Protein AF-A0A933UMP3-F1 (afdb_monomer_lite)

Sequence (156 aa):
MTLNLQRLGQMAVDAVFAAGADAVKAAMFVKPASFSAATGQMNAAEVSVLVTAFVTAYRLRDLGLLGLQPGDERVLLRASELGSLTPAAGDYLIQTADGLRRDVRSARVDGAGLLWTLQTALSLNEDWGDLAVVTATEDRDELTPATVTEDWMTLS

Secondary structure (DSSP, 8-state):
----HHHHHHHHHHHHHHHTTTTEEEEEEEE--EEETTTTEEE-S-EEEEEEEEEEEPPGGGBTBTT--TTEEEEEEEHHHHTT----BTBEEEETTT--EEEEEEEEE-TTSSEEEEEEEEE-S-----STT--S--------------------

Radius of gyration: 26.76 Å; chains: 1; bounding box: 37×111×54 Å

pLDDT: mean 78.67, std 15.92, range [43.34, 95.06]

Structure (mmCIF, N/CA/C/O backbone):
data_AF-A0A933UMP3-F1
#
_entry.id   AF-A0A933UMP3-F1
#
loop_
_atom_site.group_PDB
_atom_site.id
_atom_site.type_symbol
_atom_site.label_atom_id
_atom_site.label_alt_id
_atom_site.label_comp_id
_atom_site.label_asym_id
_atom_site.label_entity_id
_atom_site.label_seq_id
_atom_site.pdbx_PDB_ins_code
_atom_site.Cartn_x
_atom_site.Cartn_y
_atom_site.Cartn_z
_atom_site.occupancy
_atom_site.B_iso_or_equiv
_atom_site.auth_seq_id
_atom_site.auth_comp_id
_atom_site.auth_asym_id
_atom_site.auth_atom_id
_atom_site.pdbx_PDB_model_num
ATOM 1 N N . MET A 1 1 ? -17.254 29.960 11.403 1.00 53.28 1 MET A N 1
ATOM 2 C CA . MET A 1 1 ? -16.797 29.002 10.373 1.00 53.28 1 MET A CA 1
ATOM 3 C C . MET A 1 1 ? -16.016 27.911 11.076 1.00 53.28 1 MET A C 1
ATOM 5 O O . MET A 1 1 ? -14.952 28.198 11.605 1.00 53.28 1 MET A O 1
ATOM 9 N N . THR A 1 2 ? -16.564 26.703 11.169 1.00 65.88 2 THR A N 1
ATOM 10 C CA . THR A 1 2 ? -15.881 25.584 11.830 1.00 65.88 2 THR A CA 1
ATOM 11 C C . THR A 1 2 ? -14.950 24.928 10.817 1.00 65.88 2 THR A C 1
ATOM 13 O O . THR A 1 2 ? -15.409 24.421 9.795 1.00 65.88 2 THR A O 1
ATOM 16 N N . LEU A 1 3 ? -13.641 24.994 11.059 1.00 72.81 3 LEU A N 1
ATOM 17 C CA . LEU A 1 3 ? -12.641 24.358 10.207 1.00 72.81 3 LEU A CA 1
ATOM 18 C C . LEU A 1 3 ? -12.770 22.834 10.350 1.00 72.81 3 LEU A C 1
ATOM 20 O O . LEU A 1 3 ? -12.523 22.286 11.422 1.00 72.81 3 LEU A O 1
ATOM 24 N N . ASN A 1 4 ? -13.181 22.146 9.284 1.00 86.38 4 ASN A N 1
ATOM 25 C CA . ASN A 1 4 ? -13.262 20.688 9.276 1.00 86.38 4 ASN A CA 1
ATOM 26 C C . ASN A 1 4 ? -11.867 20.106 8.999 1.00 86.38 4 ASN A C 1
ATOM 28 O O . ASN A 1 4 ? -11.447 19.986 7.847 1.00 86.38 4 ASN A O 1
ATOM 32 N N . LEU A 1 5 ? -11.148 19.774 10.074 1.00 82.19 5 LEU A N 1
ATOM 33 C CA . LEU A 1 5 ? -9.782 19.242 10.022 1.00 82.19 5 LEU A CA 1
ATOM 34 C C . LEU A 1 5 ? -9.679 17.944 9.211 1.00 82.19 5 LEU A C 1
ATOM 36 O O . LEU A 1 5 ? -8.688 17.738 8.519 1.00 82.19 5 LEU A O 1
ATOM 40 N N . GLN A 1 6 ? -10.713 17.102 9.240 1.00 84.00 6 GLN A N 1
ATOM 41 C CA . GLN A 1 6 ? -10.737 15.847 8.492 1.00 84.00 6 GLN A CA 1
ATOM 42 C C . GLN A 1 6 ? -10.798 16.100 6.983 1.00 84.00 6 GLN A C 1
ATOM 44 O O . GLN A 1 6 ? -10.039 15.508 6.219 1.00 84.00 6 GLN A O 1
ATOM 49 N N . ARG A 1 7 ? -11.643 17.045 6.558 1.00 86.00 7 ARG A N 1
ATOM 50 C CA . ARG A 1 7 ? -11.721 17.469 5.155 1.00 86.00 7 ARG A CA 1
ATOM 51 C C . ARG A 1 7 ? -10.414 18.105 4.684 1.00 86.00 7 ARG A C 1
ATOM 53 O O . ARG A 1 7 ? -9.981 17.849 3.566 1.00 86.00 7 ARG A O 1
ATOM 60 N N . LEU A 1 8 ? -9.779 18.913 5.533 1.00 85.69 8 LEU A N 1
ATOM 61 C CA . LEU A 1 8 ? -8.484 19.519 5.219 1.00 85.69 8 LEU A CA 1
ATOM 62 C C . LEU A 1 8 ? -7.384 18.454 5.081 1.00 85.69 8 LEU A C 1
ATOM 64 O O . LEU A 1 8 ? -6.580 18.530 4.156 1.00 85.69 8 LEU A O 1
ATOM 68 N N . GLY A 1 9 ? -7.395 17.433 5.943 1.00 84.62 9 GLY A N 1
ATOM 69 C CA . GLY A 1 9 ? -6.504 16.277 5.838 1.00 84.62 9 GLY A CA 1
ATOM 70 C C . GLY A 1 9 ? -6.699 15.499 4.536 1.00 84.62 9 GLY A C 1
ATOM 71 O O . GLY A 1 9 ? -5.726 15.238 3.839 1.00 84.62 9 GLY A O 1
ATOM 72 N N . GLN A 1 10 ? -7.945 15.202 4.156 1.00 87.69 10 GLN A N 1
ATOM 73 C CA . GLN A 1 10 ? -8.255 14.531 2.885 1.00 87.69 10 GLN A CA 1
ATOM 74 C C . GLN A 1 10 ? -7.735 15.319 1.679 1.00 87.69 10 GLN A C 1
ATOM 76 O O . GLN A 1 10 ? -7.032 14.764 0.840 1.00 87.69 10 GLN A O 1
ATOM 81 N N . MET A 1 11 ? -7.987 16.631 1.641 1.00 87.12 11 MET A N 1
ATOM 82 C CA . MET A 1 11 ? -7.484 17.495 0.569 1.00 87.12 11 MET A CA 1
ATOM 83 C C . MET A 1 11 ? -5.954 17.498 0.485 1.00 87.12 11 MET A C 1
ATOM 85 O O . MET A 1 11 ? -5.401 17.529 -0.611 1.00 87.12 11 MET A O 1
ATOM 89 N N . ALA A 1 12 ? -5.262 17.462 1.627 1.00 86.00 12 ALA A N 1
ATOM 90 C CA . ALA A 1 12 ? -3.806 17.389 1.654 1.00 86.00 12 ALA A CA 1
ATOM 91 C C . ALA A 1 12 ? -3.294 16.052 1.097 1.00 86.00 12 ALA A C 1
ATOM 93 O O . ALA A 1 12 ? -2.345 16.044 0.315 1.00 86.00 12 ALA A O 1
ATOM 94 N N . VAL A 1 13 ? -3.937 14.935 1.452 1.00 87.38 13 VAL A N 1
ATOM 95 C CA . VAL A 1 13 ? -3.597 13.610 0.914 1.00 87.38 13 VAL A CA 1
ATOM 96 C C . VAL A 1 13 ? -3.793 13.573 -0.599 1.00 87.38 13 VAL A C 1
ATOM 98 O O . VAL A 1 13 ? -2.877 13.182 -1.322 1.00 87.38 13 VAL A O 1
ATOM 101 N N . ASP A 1 14 ? -4.937 14.045 -1.090 1.00 87.94 14 ASP A N 1
ATOM 102 C CA . ASP A 1 14 ? -5.215 14.080 -2.527 1.00 87.94 14 ASP A CA 1
ATOM 103 C C . ASP A 1 14 ? 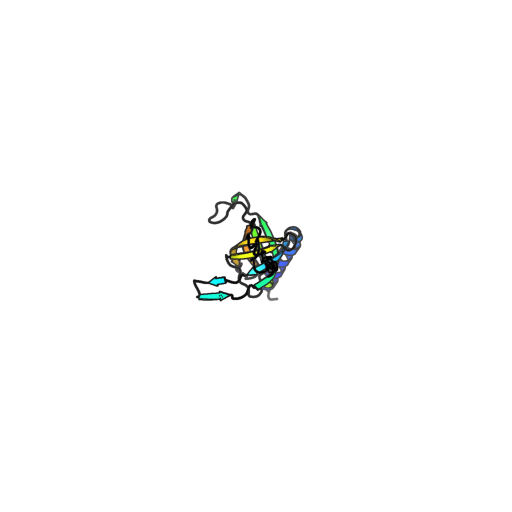-4.214 14.965 -3.280 1.00 87.94 14 ASP A C 1
ATOM 105 O O . ASP A 1 14 ? -3.729 14.584 -4.345 1.00 87.94 14 ASP A O 1
ATOM 109 N N . ALA A 1 15 ? -3.829 16.109 -2.704 1.00 85.81 15 ALA A N 1
ATOM 110 C CA . ALA A 1 15 ? -2.811 16.979 -3.283 1.00 85.81 15 ALA A CA 1
ATOM 111 C C . ALA A 1 15 ? -1.437 16.296 -3.376 1.00 85.81 15 ALA A C 1
ATOM 113 O O . ALA A 1 15 ? -0.745 16.461 -4.380 1.00 85.81 15 ALA A O 1
ATOM 114 N N . VAL A 1 16 ? -1.041 15.505 -2.372 1.00 85.56 16 VAL A N 1
ATOM 115 C CA . VAL A 1 16 ? 0.223 14.747 -2.400 1.00 85.56 16 VAL A CA 1
ATOM 116 C C . VAL A 1 16 ? 0.201 13.682 -3.495 1.00 85.56 16 VAL A C 1
ATOM 118 O O . VAL A 1 16 ? 1.170 13.558 -4.244 1.00 85.56 16 VAL A O 1
ATOM 121 N N . PHE A 1 17 ? -0.904 12.946 -3.628 1.00 87.50 17 PHE A N 1
ATOM 122 C CA . PHE A 1 17 ? -1.050 11.926 -4.669 1.00 87.50 17 PHE A CA 1
ATOM 123 C C . PHE A 1 17 ? -1.082 12.544 -6.072 1.00 87.50 17 PHE A C 1
ATOM 125 O O . PHE A 1 17 ? -0.493 11.988 -6.995 1.00 87.50 17 PHE A O 1
ATOM 132 N N . ALA A 1 18 ? -1.694 13.720 -6.229 1.00 83.50 18 ALA A N 1
ATOM 133 C CA . ALA A 1 18 ? -1.680 14.456 -7.489 1.00 83.50 18 ALA A CA 1
ATOM 134 C C . ALA A 1 18 ? -0.281 14.997 -7.834 1.00 83.50 18 ALA A C 1
ATOM 136 O O . ALA A 1 18 ? 0.162 14.883 -8.974 1.00 83.50 18 ALA A O 1
ATOM 137 N N . ALA A 1 19 ? 0.435 15.563 -6.858 1.00 83.69 19 ALA A N 1
ATOM 138 C CA . ALA A 1 19 ? 1.770 16.122 -7.070 1.00 83.69 19 ALA A CA 1
ATOM 139 C C . ALA A 1 19 ? 2.826 15.046 -7.370 1.00 83.69 19 ALA A C 1
ATOM 141 O O . ALA A 1 19 ? 3.786 15.306 -8.089 1.00 83.69 19 ALA A O 1
ATOM 142 N N . GLY A 1 20 ? 2.658 13.845 -6.816 1.00 77.69 20 GLY A N 1
ATOM 143 C CA . GLY A 1 20 ? 3.558 12.716 -7.020 1.00 77.69 20 GLY A CA 1
ATOM 144 C C . GLY A 1 20 ? 3.072 11.699 -8.045 1.00 77.69 20 GLY A C 1
ATOM 145 O O . GLY A 1 20 ? 3.427 10.531 -7.913 1.00 77.69 20 GLY A O 1
ATOM 146 N N . ALA A 1 21 ? 2.266 12.110 -9.028 1.00 78.50 21 ALA A N 1
ATOM 147 C CA . ALA A 1 21 ? 1.626 11.210 -9.990 1.00 78.50 21 ALA A CA 1
ATOM 148 C C . ALA A 1 21 ? 2.597 10.209 -10.651 1.00 78.50 21 ALA A C 1
ATOM 150 O O . ALA A 1 21 ? 2.239 9.051 -10.833 1.00 78.50 21 ALA A O 1
ATOM 151 N N . ASP A 1 22 ? 3.846 10.603 -10.918 1.00 77.56 22 ASP A N 1
ATOM 152 C CA . ASP A 1 22 ? 4.864 9.718 -11.509 1.00 77.56 22 ASP A CA 1
ATOM 153 C C . ASP A 1 22 ? 5.267 8.542 -10.590 1.00 77.56 22 ASP A C 1
ATOM 155 O O . ASP A 1 22 ? 5.614 7.446 -11.054 1.00 77.56 22 ASP A O 1
ATOM 159 N N . ALA A 1 23 ? 5.206 8.760 -9.273 1.00 82.06 23 ALA A N 1
ATOM 160 C CA . ALA A 1 23 ? 5.492 7.771 -8.233 1.00 82.06 23 ALA A CA 1
ATOM 161 C C . ALA A 1 23 ? 4.243 6.984 -7.794 1.00 82.06 23 ALA A C 1
ATOM 163 O O . ALA A 1 23 ? 4.367 5.938 -7.150 1.00 82.06 23 ALA A O 1
ATOM 164 N N . VAL A 1 24 ? 3.047 7.460 -8.150 1.00 89.94 24 VAL A N 1
ATOM 165 C CA . VAL A 1 24 ? 1.790 6.752 -7.909 1.00 89.94 24 VAL A CA 1
ATOM 166 C C . VAL A 1 24 ? 1.606 5.683 -8.981 1.00 89.94 24 VAL A C 1
ATOM 168 O O . VAL A 1 24 ? 1.605 5.954 -10.179 1.00 89.94 24 VAL A O 1
ATOM 171 N N . LYS A 1 25 ? 1.443 4.439 -8.544 1.00 90.62 25 LYS A N 1
ATOM 172 C CA . LYS A 1 25 ? 1.195 3.282 -9.400 1.00 90.62 25 LYS A CA 1
ATOM 173 C C . LYS A 1 25 ? -0.218 2.766 -9.165 1.00 90.62 25 LYS A C 1
ATOM 175 O O . LYS A 1 25 ? -0.672 2.680 -8.026 1.00 90.62 25 LYS A O 1
ATOM 180 N N . ALA A 1 26 ? -0.910 2.402 -10.240 1.00 92.69 26 ALA A N 1
ATOM 181 C CA . ALA A 1 26 ? -2.121 1.600 -10.126 1.00 92.69 26 ALA A CA 1
ATOM 182 C C . ALA A 1 26 ? -1.731 0.190 -9.664 1.00 92.69 26 ALA A C 1
ATOM 184 O O . ALA A 1 26 ? -0.811 -0.415 -10.225 1.00 92.69 26 ALA A O 1
ATOM 185 N N . ALA A 1 27 ? -2.398 -0.307 -8.627 1.00 93.75 27 ALA A N 1
ATOM 186 C CA . ALA A 1 27 ? 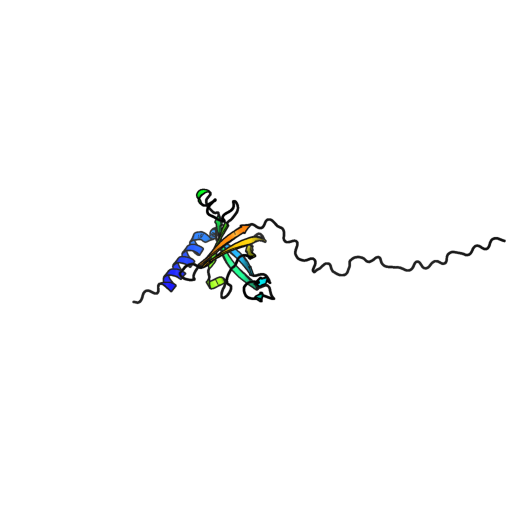-2.147 -1.629 -8.083 1.00 93.75 27 ALA A CA 1
ATOM 187 C C . ALA A 1 27 ? -3.450 -2.294 -7.640 1.00 93.75 27 ALA A C 1
ATOM 189 O O . ALA A 1 27 ? -4.424 -1.634 -7.289 1.00 93.75 27 ALA A O 1
ATOM 190 N N . MET A 1 28 ? -3.453 -3.619 -7.626 1.00 94.75 28 MET A N 1
ATOM 191 C CA . MET A 1 28 ? -4.476 -4.421 -6.979 1.00 94.75 28 MET A CA 1
ATOM 192 C C . MET A 1 28 ? -3.958 -4.824 -5.602 1.00 94.75 28 MET A C 1
ATOM 194 O O . MET A 1 28 ? -2.933 -5.494 -5.500 1.00 94.75 28 MET A O 1
ATOM 198 N N . PHE A 1 29 ? -4.640 -4.394 -4.547 1.00 95.06 29 PHE A N 1
ATOM 199 C CA . PHE A 1 29 ? -4.410 -4.909 -3.205 1.00 95.06 29 PHE A CA 1
ATOM 200 C C . PHE A 1 29 ? -5.145 -6.236 -3.063 1.00 95.06 29 PHE A C 1
ATOM 202 O O . PHE A 1 29 ? -6.325 -6.316 -3.406 1.00 95.06 29 PHE A O 1
ATOM 209 N N . VAL A 1 30 ? -4.462 -7.253 -2.551 1.00 93.00 30 VAL A N 1
ATOM 210 C CA . VAL A 1 30 ? -5.005 -8.595 -2.383 1.00 93.00 30 VAL A CA 1
ATOM 211 C C . VAL A 1 30 ? -4.833 -9.040 -0.940 1.00 93.00 30 VAL A C 1
ATOM 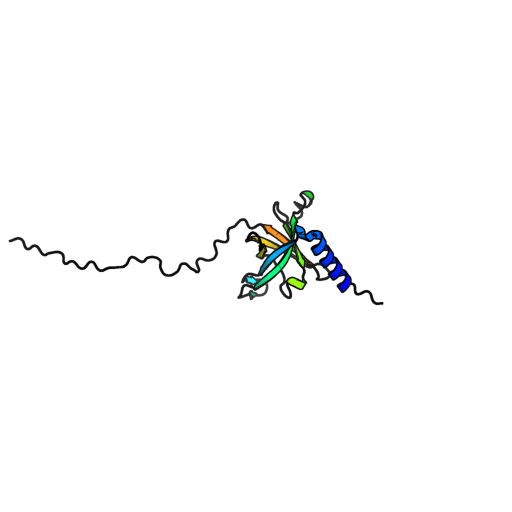213 O O . VAL A 1 30 ? -3.730 -9.056 -0.389 1.00 93.00 30 VAL A O 1
ATOM 216 N N . LYS A 1 31 ? -5.958 -9.421 -0.339 1.00 91.44 31 LYS A N 1
ATOM 217 C CA . LYS A 1 31 ? -6.024 -10.103 0.944 1.00 91.44 31 LYS A CA 1
ATOM 218 C C . LYS A 1 31 ? -6.309 -11.582 0.678 1.00 91.44 31 LYS A C 1
ATOM 220 O O . LYS A 1 31 ? -7.462 -11.912 0.384 1.00 91.44 31 LYS A O 1
ATOM 225 N N . PRO A 1 32 ? -5.298 -12.462 0.756 1.00 88.25 32 PRO A N 1
ATOM 226 C CA . PRO A 1 32 ? -5.489 -13.872 0.464 1.00 88.25 32 PRO A CA 1
ATOM 227 C C . PRO A 1 32 ? -6.401 -14.531 1.499 1.00 88.25 32 PRO A C 1
ATOM 229 O O . PRO A 1 32 ? -6.538 -14.073 2.647 1.00 88.25 32 PRO A O 1
ATOM 232 N N . ALA A 1 33 ? -6.983 -15.659 1.094 1.00 86.12 33 ALA A N 1
ATOM 233 C CA . ALA A 1 33 ? -7.614 -16.565 2.035 1.00 86.12 33 ALA A CA 1
ATOM 234 C C . ALA A 1 33 ? -6.592 -16.934 3.119 1.00 86.12 33 ALA A C 1
ATOM 236 O O . ALA A 1 33 ? -5.461 -17.329 2.836 1.00 86.12 33 ALA A O 1
ATOM 237 N N . SER A 1 34 ? -6.957 -16.719 4.375 1.00 80.88 34 SER A N 1
ATOM 238 C CA . SER A 1 34 ? -6.016 -16.825 5.486 1.00 80.88 34 SER A CA 1
ATOM 239 C C . SER A 1 34 ? -6.717 -17.275 6.753 1.00 80.88 34 SER A C 1
ATOM 241 O O . SER A 1 34 ? -7.908 -17.038 6.961 1.00 80.88 34 SER A O 1
ATOM 243 N N . PHE A 1 35 ? -5.946 -17.933 7.612 1.00 76.25 35 PHE A N 1
ATOM 244 C CA . PHE A 1 35 ? -6.368 -18.333 8.942 1.00 76.25 35 PHE A CA 1
ATOM 245 C C . PHE A 1 35 ? -5.587 -17.539 9.985 1.00 76.25 35 PHE A C 1
ATOM 247 O O . PHE A 1 35 ? -4.357 -17.583 10.030 1.00 76.25 35 PHE A O 1
ATOM 254 N N . SER A 1 36 ? -6.306 -16.832 10.849 1.00 70.50 36 SER A N 1
ATOM 255 C CA . SER A 1 36 ? -5.722 -16.162 12.005 1.00 70.50 36 SER A CA 1
ATOM 256 C C . SER A 1 36 ? -5.728 -17.113 13.197 1.00 70.50 36 SER A C 1
ATOM 258 O O . SER A 1 36 ? -6.752 -17.290 13.855 1.00 70.50 36 SER A O 1
ATOM 260 N N . ALA A 1 37 ? -4.570 -17.688 13.528 1.00 70.31 37 ALA A N 1
ATOM 261 C CA . ALA A 1 37 ? -4.426 -18.553 14.704 1.00 70.31 37 ALA A CA 1
ATOM 262 C C . ALA A 1 37 ? -4.717 -17.820 16.030 1.00 70.31 37 ALA A C 1
ATOM 264 O O . ALA A 1 37 ? -5.118 -18.446 17.006 1.00 70.31 37 ALA A O 1
ATOM 265 N N . ALA A 1 38 ? -4.548 -16.494 16.061 1.00 71.94 38 ALA A N 1
ATOM 266 C CA . ALA A 1 38 ? -4.792 -15.675 17.247 1.00 71.94 38 ALA A CA 1
ATOM 267 C C . ALA A 1 38 ? -6.286 -15.443 17.529 1.00 71.94 38 ALA A C 1
ATOM 269 O O . ALA A 1 38 ? -6.675 -15.306 18.685 1.00 71.94 38 ALA A O 1
ATOM 270 N N . THR A 1 39 ? -7.123 -15.381 16.488 1.00 73.75 39 THR A N 1
ATOM 271 C CA . THR A 1 39 ? -8.565 -15.097 16.620 1.00 73.75 39 THR A CA 1
ATOM 272 C C . THR A 1 39 ? -9.455 -16.270 16.216 1.00 73.75 39 THR A C 1
ATOM 274 O O . THR A 1 39 ? -10.667 -16.203 16.398 1.00 73.75 39 THR A O 1
ATOM 277 N N . GLY A 1 40 ? -8.881 -17.334 15.649 1.00 74.06 40 GLY A N 1
ATOM 278 C CA . GLY A 1 40 ? -9.613 -18.470 15.087 1.00 74.06 40 GLY A CA 1
ATOM 279 C C . GLY A 1 40 ? -10.422 -18.130 13.831 1.00 74.06 40 GLY A C 1
ATOM 280 O O . GLY A 1 40 ? -11.203 -18.956 13.369 1.00 74.06 40 GLY A O 1
ATOM 281 N N . GLN A 1 41 ? -10.272 -16.921 13.281 1.00 75.31 41 GLN A N 1
ATOM 282 C CA . GLN A 1 41 ? -11.030 -16.475 12.115 1.00 75.31 41 GLN A CA 1
ATOM 283 C C . GLN A 1 41 ? -10.398 -16.992 10.823 1.00 75.31 41 GLN A C 1
ATOM 285 O O . GLN A 1 41 ? -9.180 -16.930 10.645 1.00 75.31 41 GLN A O 1
ATOM 290 N N . MET A 1 42 ? -11.246 -17.463 9.910 1.00 75.94 42 MET A N 1
ATOM 291 C CA . MET A 1 42 ? -10.872 -17.806 8.542 1.00 75.94 42 MET A CA 1
ATOM 292 C C . MET A 1 42 ? -11.475 -16.791 7.580 1.00 75.94 42 MET A C 1
ATOM 294 O O . MET A 1 42 ? -12.689 -16.597 7.562 1.00 75.94 42 MET A O 1
ATOM 298 N N . ASN A 1 43 ? -10.632 -16.196 6.742 1.00 74.75 43 ASN A N 1
ATOM 299 C CA . ASN A 1 43 ? -11.076 -15.613 5.485 1.00 74.75 43 ASN A CA 1
ATOM 300 C C . ASN A 1 43 ? -11.065 -16.729 4.447 1.00 74.75 43 ASN A C 1
ATOM 302 O O . ASN A 1 43 ? -10.003 -17.144 3.994 1.00 74.75 43 ASN A O 1
ATOM 306 N N . ALA A 1 44 ? -12.251 -17.242 4.123 1.00 72.94 44 ALA A N 1
ATOM 307 C CA . ALA A 1 44 ? -12.414 -18.366 3.202 1.00 72.94 44 ALA A CA 1
ATOM 308 C C . ALA A 1 44 ? -12.224 -17.979 1.726 1.00 72.94 44 ALA A C 1
ATOM 310 O O . ALA A 1 44 ? -12.039 -18.855 0.889 1.00 72.94 44 ALA A O 1
ATOM 311 N N . ALA A 1 45 ? -12.280 -16.685 1.410 1.00 80.94 45 ALA A N 1
ATOM 312 C CA . ALA A 1 45 ? -12.127 -16.174 0.058 1.00 80.94 45 ALA A CA 1
ATOM 313 C C . ALA A 1 45 ? -11.046 -15.097 0.015 1.00 80.94 45 ALA A C 1
ATOM 315 O O . ALA A 1 45 ? -10.915 -14.291 0.942 1.00 80.94 45 ALA A O 1
ATOM 316 N N . GLU A 1 46 ? -10.305 -15.089 -1.086 1.00 87.94 46 GLU A N 1
ATOM 317 C CA . GLU A 1 46 ? -9.476 -13.957 -1.460 1.00 87.94 46 GLU A CA 1
ATOM 318 C C . GLU A 1 46 ? -10.366 -12.740 -1.729 1.00 87.94 46 GLU A C 1
ATOM 320 O O . GLU A 1 46 ? -11.408 -12.840 -2.383 1.00 87.94 46 GLU A O 1
ATOM 325 N N . VAL A 1 47 ? -9.953 -11.585 -1.212 1.00 90.19 47 VAL A N 1
ATOM 326 C CA . VAL A 1 47 ? -10.602 -10.306 -1.495 1.00 90.19 47 VAL A CA 1
ATOM 327 C C . VAL A 1 47 ? -9.572 -9.378 -2.109 1.00 90.19 47 VAL A C 1
ATOM 329 O O . VAL A 1 47 ? -8.511 -9.152 -1.526 1.00 90.19 47 VAL A O 1
ATOM 332 N N . SER A 1 48 ? -9.901 -8.808 -3.262 1.00 92.69 48 SER A N 1
ATOM 333 C CA . SER A 1 48 ? -9.042 -7.860 -3.958 1.00 92.69 48 SER A CA 1
ATOM 334 C C . SER A 1 48 ? -9.756 -6.539 -4.235 1.00 92.69 48 SER A C 1
ATOM 336 O O . SER A 1 48 ? -10.976 -6.483 -4.395 1.00 92.69 48 SER A O 1
ATOM 338 N N . VAL A 1 49 ? -8.991 -5.447 -4.244 1.00 94.62 49 VAL A N 1
ATOM 339 C CA . VAL A 1 49 ? -9.489 -4.100 -4.542 1.00 94.62 49 VAL A CA 1
ATOM 340 C C . VAL A 1 49 ? -8.440 -3.306 -5.311 1.00 94.62 49 VAL A C 1
ATOM 342 O O . VAL A 1 49 ? -7.241 -3.413 -5.050 1.00 94.62 49 VAL A O 1
ATOM 345 N N . LEU A 1 50 ? -8.886 -2.510 -6.281 1.00 94.94 50 LEU A N 1
ATOM 346 C CA . LEU A 1 50 ? -8.010 -1.602 -7.014 1.00 94.94 50 LEU A CA 1
ATOM 347 C C . LEU A 1 50 ? -7.687 -0.381 -6.153 1.00 94.94 50 LEU A C 1
ATOM 349 O O . LEU A 1 50 ? -8.583 0.264 -5.614 1.00 94.94 50 LEU A O 1
ATOM 353 N N . VAL A 1 51 ? -6.401 -0.062 -6.055 1.00 94.56 51 VAL A N 1
ATOM 354 C CA . VAL A 1 51 ? -5.871 1.033 -5.242 1.00 94.56 51 VAL A CA 1
ATOM 355 C C . VAL A 1 51 ? -4.844 1.845 -6.019 1.00 94.56 51 VAL A C 1
ATOM 357 O O . VAL A 1 51 ? -4.219 1.379 -6.978 1.00 94.56 51 VAL A O 1
ATOM 360 N N . THR A 1 52 ? -4.629 3.072 -5.561 1.00 93.88 52 THR A N 1
ATOM 361 C CA . THR A 1 52 ? -3.493 3.890 -5.978 1.00 93.88 52 THR A CA 1
ATOM 362 C C . THR A 1 52 ? -2.399 3.792 -4.926 1.00 93.88 52 THR A C 1
ATOM 364 O O . THR A 1 52 ? -2.582 4.144 -3.762 1.00 93.88 52 THR A O 1
ATOM 367 N N . ALA A 1 53 ? -1.246 3.276 -5.334 1.00 92.44 53 ALA A N 1
ATOM 368 C CA . ALA A 1 53 ? -0.115 3.023 -4.461 1.00 92.44 53 ALA A CA 1
ATOM 369 C C . ALA A 1 53 ? 0.993 4.036 -4.721 1.00 92.44 53 ALA A C 1
ATOM 371 O O . ALA A 1 53 ? 1.596 4.044 -5.790 1.00 92.44 53 ALA A O 1
ATOM 372 N N . PHE A 1 54 ? 1.295 4.878 -3.735 1.00 92.69 54 PHE A N 1
ATOM 373 C CA . PHE A 1 54 ? 2.495 5.707 -3.783 1.00 92.69 54 PHE A CA 1
ATOM 374 C C . PHE A 1 54 ? 3.679 4.869 -3.305 1.00 92.69 54 PHE A C 1
ATOM 376 O O . PHE A 1 54 ? 3.765 4.552 -2.116 1.00 92.69 54 PHE A O 1
ATOM 383 N N . VAL A 1 55 ? 4.585 4.509 -4.211 1.00 90.50 55 VAL A N 1
ATOM 384 C CA . VAL A 1 55 ? 5.729 3.640 -3.900 1.00 90.50 55 VAL A CA 1
ATOM 385 C C . VAL A 1 55 ? 6.992 4.481 -3.747 1.00 90.50 55 VAL A C 1
ATOM 387 O O . VAL A 1 55 ? 7.308 5.313 -4.596 1.00 90.50 55 VAL A O 1
ATOM 390 N N . THR A 1 56 ? 7.730 4.280 -2.657 1.00 88.75 56 THR A N 1
ATOM 391 C CA . THR A 1 56 ? 8.999 4.968 -2.408 1.00 88.75 56 THR A CA 1
ATOM 392 C C . THR A 1 56 ? 10.014 4.051 -1.738 1.00 88.75 56 THR A C 1
ATOM 394 O O . THR A 1 56 ? 9.682 3.280 -0.840 1.00 88.75 56 THR A O 1
ATOM 397 N N . ALA A 1 57 ? 11.271 4.136 -2.167 1.00 86.31 57 ALA A N 1
ATOM 398 C CA . ALA A 1 57 ? 12.360 3.381 -1.567 1.00 86.31 57 ALA A CA 1
ATOM 399 C C . ALA A 1 57 ? 12.798 4.010 -0.235 1.00 86.31 57 ALA A C 1
ATOM 401 O O . ALA A 1 57 ? 12.825 5.237 -0.077 1.00 86.31 57 ALA A O 1
ATOM 402 N N . TYR A 1 58 ? 13.202 3.173 0.719 1.00 84.25 58 TYR A N 1
ATOM 403 C CA . TYR A 1 58 ? 13.856 3.652 1.933 1.00 84.25 58 TYR A CA 1
ATOM 404 C C . TYR A 1 58 ? 15.223 4.263 1.615 1.00 84.25 58 TYR A C 1
ATOM 406 O O . TYR A 1 58 ? 15.945 3.802 0.729 1.00 84.25 58 TYR A O 1
ATOM 414 N N . ARG A 1 59 ? 15.613 5.309 2.354 1.00 81.38 59 ARG A N 1
ATOM 415 C CA . ARG A 1 59 ? 16.970 5.851 2.224 1.00 81.38 59 ARG A CA 1
ATOM 416 C C . ARG A 1 59 ? 17.943 4.904 2.915 1.00 81.38 59 ARG A C 1
ATOM 418 O O . ARG A 1 59 ? 17.624 4.343 3.955 1.00 81.38 59 ARG A O 1
ATOM 425 N N . LEU A 1 60 ? 19.172 4.822 2.407 1.00 72.94 60 LEU A N 1
ATOM 426 C CA . LEU A 1 60 ? 20.245 4.003 2.994 1.00 72.94 60 LEU A CA 1
ATOM 427 C C . LEU A 1 60 ? 20.449 4.247 4.498 1.00 72.94 60 LEU A C 1
ATOM 429 O O . LEU A 1 60 ? 20.712 3.313 5.239 1.00 72.94 60 LEU A O 1
ATOM 433 N N . ARG A 1 61 ? 20.288 5.493 4.957 1.00 77.56 61 ARG A N 1
ATOM 434 C CA . ARG A 1 61 ? 20.407 5.855 6.380 1.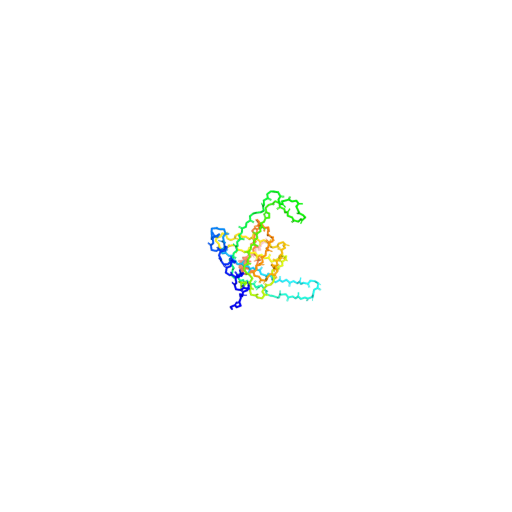00 77.56 61 ARG A CA 1
ATOM 435 C C . ARG A 1 61 ? 19.270 5.342 7.267 1.00 77.56 61 ARG A C 1
ATOM 437 O O . ARG A 1 61 ? 19.415 5.352 8.481 1.00 77.56 61 ARG A O 1
ATOM 444 N N . ASP A 1 62 ? 18.142 4.977 6.665 1.00 73.88 62 ASP A N 1
ATOM 445 C CA . ASP A 1 62 ? 16.989 4.426 7.371 1.00 73.88 62 ASP A CA 1
ATOM 446 C C . ASP A 1 62 ? 17.115 2.891 7.489 1.00 73.88 62 ASP A C 1
ATOM 448 O O . ASP A 1 62 ? 16.421 2.276 8.295 1.00 73.88 62 ASP A O 1
ATOM 452 N N . LEU A 1 63 ? 18.026 2.268 6.725 1.00 67.19 63 LEU A N 1
ATOM 453 C CA . LEU A 1 63 ? 18.321 0.836 6.804 1.00 67.19 63 LEU A CA 1
ATOM 454 C C . LEU A 1 63 ? 19.042 0.507 8.120 1.00 67.19 63 LEU A C 1
ATOM 456 O O . LEU A 1 63 ? 19.916 1.246 8.568 1.00 67.19 63 LEU A O 1
ATOM 460 N N . GLY A 1 64 ? 18.684 -0.621 8.738 1.00 61.00 64 GLY A N 1
ATOM 461 C CA . GLY A 1 64 ? 19.221 -1.031 10.042 1.00 61.00 64 GLY A CA 1
ATOM 462 C C . GLY A 1 64 ? 18.409 -0.543 11.247 1.00 61.00 64 GLY A C 1
ATOM 463 O O . GLY A 1 64 ? 18.669 -0.980 12.368 1.00 61.00 64 GLY A O 1
ATOM 464 N N . LEU A 1 65 ? 17.376 0.283 11.034 1.00 66.94 65 LEU A N 1
ATOM 465 C CA . LEU A 1 65 ? 16.271 0.384 11.990 1.00 66.94 65 LEU A CA 1
ATOM 466 C C . LEU A 1 65 ? 15.538 -0.967 12.023 1.00 66.94 65 LEU A C 1
ATOM 468 O O . LEU A 1 65 ? 15.334 -1.584 10.975 1.00 66.94 65 LEU A O 1
ATOM 472 N N . LEU A 1 66 ? 15.200 -1.446 13.227 1.00 58.41 66 LEU A N 1
ATOM 473 C CA . LEU A 1 66 ? 14.690 -2.803 13.471 1.00 58.41 66 LEU A CA 1
ATOM 4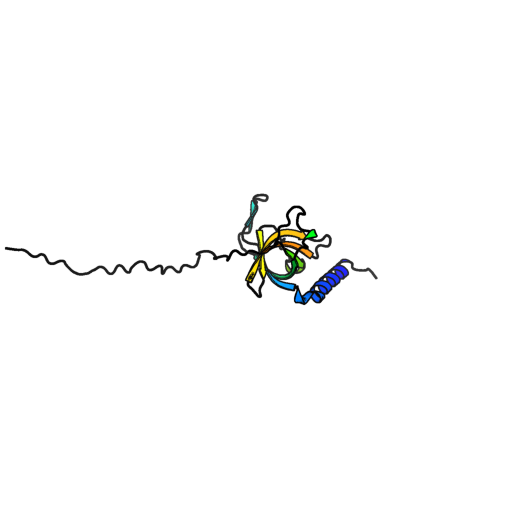74 C C . LEU A 1 66 ? 13.605 -3.201 12.454 1.00 58.41 66 LEU A C 1
ATOM 476 O O . LEU A 1 66 ? 12.495 -2.675 12.489 1.00 58.41 66 LEU A O 1
ATOM 480 N N . GLY A 1 67 ? 13.942 -4.148 11.574 1.00 70.31 67 GLY A N 1
ATOM 481 C CA . GLY A 1 67 ? 13.012 -4.773 10.631 1.00 70.31 67 GLY A CA 1
ATOM 482 C C . GLY A 1 67 ? 13.066 -4.288 9.179 1.00 70.31 67 GLY A C 1
ATOM 483 O O . GLY A 1 67 ? 12.366 -4.884 8.369 1.00 70.31 67 GLY A O 1
ATOM 484 N N . LEU A 1 68 ? 13.870 -3.274 8.825 1.00 80.88 68 LEU A N 1
ATOM 485 C CA . LEU A 1 68 ? 14.064 -2.846 7.426 1.00 80.88 68 LEU A CA 1
ATOM 486 C C . LEU A 1 68 ? 15.231 -3.589 6.762 1.00 80.88 68 LEU A C 1
ATOM 488 O O . LEU A 1 68 ? 16.356 -3.554 7.268 1.00 80.88 68 LEU A O 1
ATOM 492 N N . GLN A 1 69 ? 14.980 -4.213 5.610 1.00 79.06 69 GLN A N 1
ATOM 493 C CA . GLN A 1 69 ? 15.992 -4.890 4.796 1.00 79.06 69 GLN A CA 1
ATOM 494 C C . GLN A 1 69 ? 16.321 -4.099 3.517 1.00 79.06 69 GLN A C 1
ATOM 496 O O . GLN A 1 69 ? 15.488 -3.339 3.018 1.00 79.06 69 GLN A O 1
ATOM 501 N N . PRO A 1 70 ? 17.536 -4.249 2.954 1.00 77.69 70 PRO A N 1
ATOM 502 C CA . PRO A 1 70 ? 17.830 -3.729 1.623 1.00 77.69 70 PRO A CA 1
ATOM 503 C C . PRO A 1 70 ? 16.850 -4.303 0.591 1.00 77.69 70 PRO A C 1
ATOM 505 O O . PRO A 1 70 ? 16.663 -5.514 0.531 1.00 77.69 70 PRO A O 1
ATOM 508 N N . GLY A 1 71 ? 16.248 -3.435 -0.222 1.00 80.56 71 GLY A N 1
ATOM 509 C CA . GLY A 1 71 ? 15.214 -3.825 -1.190 1.00 80.56 71 GLY A CA 1
ATOM 510 C C . GLY A 1 71 ? 13.781 -3.720 -0.662 1.00 80.56 71 GLY A C 1
ATOM 511 O O . GLY A 1 71 ? 12.849 -3.857 -1.452 1.00 80.56 71 GLY A O 1
ATOM 512 N N . ASP A 1 72 ? 13.589 -3.416 0.625 1.00 88.12 72 ASP A N 1
ATOM 513 C CA . ASP A 1 72 ? 12.274 -3.033 1.127 1.00 88.12 72 ASP A CA 1
ATOM 514 C C . ASP A 1 72 ? 11.853 -1.669 0.569 1.00 88.12 72 ASP A C 1
ATOM 516 O O . ASP A 1 72 ? 12.645 -0.732 0.410 1.00 88.12 72 ASP A O 1
ATOM 520 N N . GLU A 1 73 ? 10.554 -1.543 0.352 1.00 91.06 73 GLU A N 1
ATOM 521 C CA . GLU A 1 73 ? 9.892 -0.341 -0.120 1.00 91.06 73 GLU A CA 1
ATOM 522 C C . GLU A 1 73 ? 8.835 0.105 0.888 1.00 91.06 73 GLU A C 1
ATOM 524 O O . GLU A 1 73 ? 8.296 -0.670 1.688 1.00 91.06 73 GLU A O 1
ATOM 529 N N . ARG A 1 74 ? 8.536 1.398 0.861 1.00 91.44 74 ARG A N 1
ATOM 530 C CA . ARG A 1 74 ? 7.407 1.980 1.567 1.00 91.44 74 ARG A CA 1
ATOM 531 C C . ARG A 1 74 ? 6.306 2.258 0.561 1.00 91.44 74 ARG A C 1
ATOM 533 O O . ARG A 1 74 ? 6.521 2.968 -0.419 1.00 91.44 74 ARG A O 1
ATOM 540 N N . VAL A 1 75 ? 5.115 1.758 0.855 1.00 93.56 75 VAL A N 1
ATOM 541 C CA . VAL A 1 75 ? 3.920 2.012 0.054 1.00 93.56 75 VAL A CA 1
ATOM 542 C C . VAL A 1 75 ? 2.925 2.803 0.884 1.00 93.56 75 VAL A C 1
ATOM 544 O O . VAL A 1 75 ? 2.631 2.435 2.021 1.00 93.56 75 VAL A O 1
ATOM 547 N N . LEU A 1 76 ? 2.412 3.900 0.330 1.00 94.31 76 LEU A N 1
ATOM 548 C CA . LEU A 1 76 ? 1.304 4.644 0.922 1.00 94.31 76 LEU A CA 1
ATOM 549 C C . LEU A 1 76 ? 0.026 4.355 0.140 1.00 94.31 76 LEU A C 1
ATOM 551 O O . LEU A 1 76 ? 0.016 4.470 -1.086 1.00 94.31 76 LEU A O 1
ATOM 555 N N . LEU A 1 77 ? -1.041 4.017 0.862 1.00 94.50 77 LEU A N 1
ATOM 556 C CA . LEU A 1 77 ? -2.378 3.797 0.314 1.00 94.50 77 LEU A CA 1
ATOM 557 C C . LEU A 1 77 ? -3.381 4.718 0.989 1.00 94.50 77 LEU A C 1
ATOM 559 O O . LEU A 1 77 ? -3.313 4.951 2.198 1.00 94.50 77 LEU A O 1
ATOM 563 N N . ARG A 1 78 ? -4.361 5.188 0.223 1.00 93.12 78 ARG A N 1
ATOM 564 C CA . ARG A 1 78 ? -5.493 5.932 0.776 1.00 93.12 78 ARG A CA 1
ATOM 565 C C . ARG A 1 78 ? -6.428 4.963 1.490 1.00 93.12 78 ARG A C 1
ATOM 567 O O . ARG A 1 78 ? -6.880 3.981 0.906 1.00 93.12 78 ARG A O 1
ATOM 574 N N . ALA A 1 79 ? -6.751 5.246 2.751 1.00 91.75 79 ALA A N 1
ATOM 575 C CA . ALA A 1 79 ? -7.641 4.389 3.534 1.00 91.75 79 ALA A CA 1
ATOM 576 C C . ALA A 1 79 ? -9.044 4.279 2.913 1.00 91.75 79 ALA A C 1
ATOM 578 O O . ALA A 1 79 ? -9.671 3.228 2.992 1.00 91.75 79 ALA A O 1
ATOM 579 N N . SER A 1 80 ? -9.503 5.330 2.227 1.00 91.56 80 SER A N 1
ATOM 580 C CA . SER A 1 80 ? -10.776 5.335 1.502 1.00 91.56 80 SER A CA 1
ATOM 581 C C . SER A 1 80 ? -10.847 4.311 0.365 1.00 91.56 80 SER A C 1
ATOM 583 O O . SER A 1 80 ? -11.938 3.837 0.070 1.00 91.56 80 SER A O 1
ATOM 585 N N . GLU A 1 81 ? -9.719 3.953 -0.257 1.00 93.19 81 GLU A N 1
ATOM 586 C CA . GLU A 1 81 ? -9.679 2.984 -1.365 1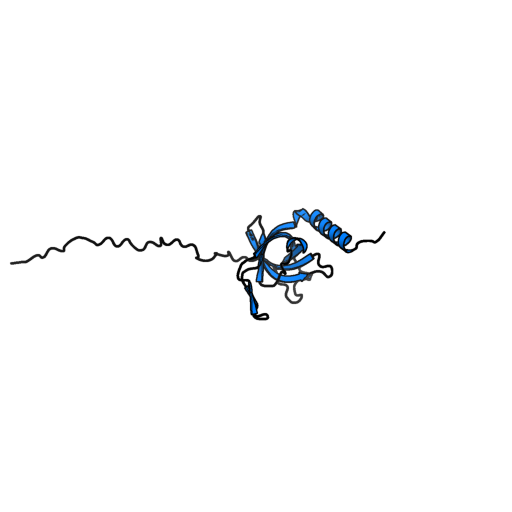.00 93.19 81 GLU A CA 1
ATOM 587 C C . GLU A 1 81 ? -9.754 1.534 -0.877 1.00 93.19 81 GLU A C 1
ATOM 589 O O . GLU A 1 81 ? -10.241 0.666 -1.591 1.00 93.19 81 GLU A O 1
ATOM 594 N N . LEU A 1 82 ? -9.318 1.272 0.357 1.00 90.38 82 LEU A N 1
ATOM 595 C CA . LEU A 1 82 ? -9.381 -0.058 0.969 1.00 90.38 82 LEU A CA 1
ATOM 596 C C . LEU A 1 82 ? -10.746 -0.358 1.604 1.00 90.38 82 LEU A C 1
ATOM 598 O O . LEU A 1 82 ? -11.056 -1.515 1.895 1.00 90.38 82 LEU A O 1
ATOM 602 N N . GLY A 1 83 ? -11.571 0.666 1.834 1.00 88.25 83 GLY A N 1
ATOM 603 C CA . GLY A 1 83 ? -12.868 0.519 2.487 1.00 88.25 83 GLY A CA 1
ATOM 604 C C . GLY A 1 83 ? -12.725 -0.083 3.887 1.00 88.25 83 GLY A C 1
ATOM 605 O O . GLY A 1 83 ? -12.117 0.517 4.770 1.00 88.25 83 GLY A O 1
ATOM 606 N N . SER A 1 84 ? -13.296 -1.270 4.099 1.00 86.31 84 SER A N 1
ATOM 607 C CA . SER A 1 84 ? -13.208 -2.001 5.372 1.00 86.31 84 SER A CA 1
ATOM 608 C C . SER A 1 84 ? -12.000 -2.937 5.472 1.00 86.31 84 SER A C 1
ATOM 610 O O . SER A 1 84 ? -11.816 -3.581 6.508 1.00 86.31 84 SER A O 1
ATOM 612 N N . LEU A 1 85 ? -11.195 -3.071 4.413 1.00 88.88 85 LEU A N 1
ATOM 613 C CA . LEU A 1 85 ? -10.022 -3.938 4.438 1.00 88.88 85 LEU A CA 1
ATOM 614 C C . LEU A 1 85 ? -8.937 -3.328 5.322 1.00 88.88 85 LEU A C 1
ATOM 616 O O . LEU A 1 85 ? -8.550 -2.172 5.169 1.00 88.88 85 LEU A O 1
ATOM 620 N N . THR A 1 86 ? -8.433 -4.143 6.245 1.00 91.12 86 THR A N 1
ATOM 621 C CA . THR A 1 86 ? -7.305 -3.793 7.110 1.00 91.12 86 THR A CA 1
ATOM 622 C C . THR A 1 86 ? -6.069 -4.536 6.609 1.00 91.12 86 THR A C 1
ATOM 624 O O . THR A 1 86 ? -6.033 -5.770 6.721 1.00 91.12 86 THR A O 1
ATOM 627 N N . PRO A 1 87 ? -5.076 -3.826 6.045 1.00 92.56 87 PRO A N 1
ATOM 628 C CA . PRO A 1 87 ? -3.834 -4.443 5.612 1.00 92.56 87 PRO A CA 1
ATOM 629 C C . PRO A 1 87 ? -3.074 -5.047 6.790 1.00 92.56 87 PRO A C 1
ATOM 631 O O . PRO A 1 87 ? -3.012 -4.467 7.876 1.00 92.56 87 PRO A O 1
ATOM 634 N N . ALA A 1 88 ? -2.473 -6.204 6.561 1.00 90.62 88 ALA A N 1
ATOM 635 C CA . ALA A 1 88 ? -1.670 -6.926 7.531 1.00 90.62 88 ALA A CA 1
ATOM 636 C C . ALA A 1 88 ? -0.500 -7.640 6.844 1.00 90.62 88 ALA A C 1
ATOM 638 O O . ALA A 1 88 ? -0.436 -7.742 5.619 1.00 90.62 88 ALA A O 1
ATOM 639 N N . ALA A 1 89 ? 0.438 -8.140 7.649 1.00 89.50 89 ALA A N 1
ATOM 640 C CA . ALA A 1 89 ? 1.509 -8.984 7.139 1.00 89.50 89 ALA A CA 1
ATOM 641 C C . ALA A 1 89 ? 0.928 -10.235 6.455 1.00 89.50 89 ALA A C 1
ATOM 643 O O . ALA A 1 89 ? 0.040 -10.879 7.014 1.00 89.50 89 ALA A O 1
ATOM 644 N N . GLY A 1 90 ? 1.438 -10.570 5.268 1.00 87.88 90 GLY A N 1
ATOM 645 C CA . GLY A 1 90 ? 0.937 -11.678 4.441 1.00 87.88 90 GLY A CA 1
ATOM 646 C C . GLY A 1 90 ? -0.070 -11.268 3.361 1.00 87.88 90 GLY A C 1
ATOM 647 O O . GLY A 1 90 ? -0.299 -12.043 2.437 1.00 87.88 90 GLY A O 1
ATOM 648 N N . ASP A 1 91 ? -0.615 -10.049 3.424 1.00 92.69 91 ASP A N 1
ATOM 649 C CA . ASP A 1 91 ? -1.299 -9.439 2.280 1.00 92.69 91 ASP A CA 1
ATOM 650 C C . ASP A 1 91 ? -0.262 -9.014 1.218 1.00 92.69 91 ASP A C 1
ATOM 652 O O . ASP A 1 91 ? 0.937 -8.923 1.505 1.00 92.69 91 ASP A O 1
ATOM 656 N N . TYR A 1 92 ? -0.692 -8.721 -0.009 1.00 93.31 92 TYR A N 1
ATOM 657 C CA . TYR A 1 92 ? 0.219 -8.265 -1.064 1.00 93.31 92 TYR A CA 1
ATOM 658 C C . TYR A 1 92 ? -0.439 -7.284 -2.035 1.00 93.31 92 TYR A C 1
ATOM 660 O O . TYR A 1 92 ? -1.661 -7.167 -2.118 1.00 93.31 92 TYR A O 1
ATOM 668 N N . LEU A 1 93 ? 0.393 -6.546 -2.768 1.00 94.38 93 LEU A N 1
ATOM 669 C CA . LEU A 1 93 ? -0.026 -5.709 -3.886 1.00 94.38 93 LEU A CA 1
ATOM 670 C C . LEU A 1 93 ? 0.536 -6.257 -5.187 1.00 94.38 93 LEU A C 1
ATOM 672 O O . LEU A 1 93 ? 1.699 -6.646 -5.237 1.00 94.38 93 LEU A O 1
ATOM 676 N N . ILE A 1 94 ? -0.260 -6.202 -6.248 1.00 93.44 94 ILE A N 1
ATOM 677 C CA . ILE A 1 94 ? 0.185 -6.464 -7.616 1.00 93.44 94 ILE A CA 1
ATOM 678 C C . ILE A 1 94 ? 0.075 -5.160 -8.393 1.00 93.44 94 ILE A C 1
ATOM 680 O O . ILE A 1 94 ? -1.017 -4.617 -8.557 1.00 93.44 94 ILE A O 1
ATOM 684 N N . GLN A 1 95 ? 1.198 -4.634 -8.865 1.00 91.56 95 GLN A N 1
ATOM 685 C CA . GLN A 1 95 ? 1.193 -3.447 -9.710 1.00 91.56 95 GLN A CA 1
ATOM 686 C C . GLN A 1 95 ? 0.598 -3.781 -11.083 1.00 91.56 95 GLN A C 1
ATOM 688 O O . GLN A 1 95 ? 1.009 -4.727 -11.745 1.00 91.56 95 GLN A O 1
ATOM 693 N N . THR A 1 96 ? -0.377 -2.989 -11.530 1.00 89.81 96 THR A N 1
ATOM 694 C CA . THR A 1 96 ? -1.177 -3.310 -12.723 1.00 89.81 96 THR A CA 1
ATOM 695 C C . THR A 1 96 ? -0.381 -3.207 -14.026 1.00 89.81 96 THR A C 1
ATOM 697 O O . THR A 1 96 ? -0.702 -3.886 -14.993 1.00 89.81 96 THR A O 1
ATOM 700 N N . ALA A 1 97 ? 0.643 -2.350 -14.073 1.00 86.31 97 ALA A N 1
ATOM 701 C CA . ALA A 1 97 ? 1.381 -2.069 -15.306 1.00 86.31 97 ALA A CA 1
ATOM 702 C C . ALA A 1 97 ? 2.403 -3.155 -15.685 1.00 86.31 97 ALA A C 1
ATOM 704 O O . ALA A 1 97 ? 2.599 -3.413 -16.867 1.00 86.31 97 ALA A O 1
ATOM 705 N N . ASP A 1 98 ? 3.071 -3.749 -14.698 1.00 85.69 98 ASP A N 1
ATOM 706 C CA . ASP A 1 98 ? 4.204 -4.669 -14.880 1.00 85.69 98 ASP A CA 1
ATOM 707 C C . ASP A 1 98 ? 4.023 -6.005 -14.146 1.00 85.69 98 ASP A C 1
ATOM 709 O O . ASP A 1 98 ? 4.877 -6.880 -14.249 1.00 85.69 98 ASP A O 1
ATOM 713 N N . GLY A 1 99 ? 2.921 -6.181 -13.410 1.00 86.69 99 GLY A N 1
ATOM 714 C CA . GLY A 1 99 ? 2.653 -7.392 -12.639 1.00 86.69 99 GLY A CA 1
ATOM 715 C C . GLY A 1 99 ? 3.541 -7.546 -11.403 1.00 86.69 99 GLY A C 1
ATOM 716 O O . GLY A 1 99 ? 3.500 -8.595 -10.764 1.00 86.69 99 GLY A O 1
ATOM 717 N N . LEU A 1 100 ? 4.333 -6.529 -11.035 1.00 89.06 100 LEU A N 1
ATOM 718 C CA . LEU A 1 100 ? 5.256 -6.644 -9.909 1.00 89.06 100 LEU A CA 1
ATOM 719 C C . LEU A 1 100 ? 4.500 -6.828 -8.594 1.00 89.06 100 LEU A C 1
ATOM 721 O O . LEU A 1 100 ? 3.697 -5.977 -8.186 1.00 89.06 100 LEU A O 1
ATOM 725 N N . ARG A 1 101 ? 4.810 -7.930 -7.907 1.00 92.00 101 ARG A N 1
ATOM 726 C CA . ARG A 1 101 ? 4.238 -8.278 -6.610 1.00 92.00 101 ARG A CA 1
ATOM 727 C C . ARG A 1 101 ? 5.053 -7.674 -5.470 1.00 92.00 101 ARG A C 1
ATOM 729 O O . ARG A 1 101 ? 6.279 -7.757 -5.437 1.00 92.00 101 ARG A O 1
ATOM 736 N N . ARG A 1 102 ? 4.354 -7.086 -4.504 1.00 93.00 102 ARG A N 1
ATOM 737 C CA . ARG A 1 102 ? 4.907 -6.499 -3.281 1.00 93.00 102 ARG A CA 1
ATOM 738 C C . ARG A 1 102 ? 4.232 -7.121 -2.073 1.00 93.00 102 ARG A C 1
ATOM 740 O O . ARG A 1 102 ? 3.055 -6.866 -1.832 1.00 93.00 102 ARG A O 1
ATOM 747 N N . ASP A 1 103 ? 4.975 -7.908 -1.311 1.00 93.06 103 ASP A N 1
ATOM 748 C CA . ASP A 1 103 ? 4.458 -8.585 -0.125 1.00 93.06 103 ASP A CA 1
ATOM 749 C C . ASP A 1 103 ? 4.488 -7.641 1.079 1.00 93.06 103 ASP A C 1
ATOM 751 O O . ASP A 1 103 ? 5.525 -7.053 1.400 1.00 93.06 103 ASP A O 1
ATOM 755 N N . VAL A 1 104 ? 3.354 -7.496 1.765 1.00 93.25 104 VAL A N 1
ATOM 756 C CA . VAL A 1 104 ? 3.227 -6.648 2.952 1.00 93.25 104 VAL A CA 1
ATOM 757 C C . VAL A 1 104 ? 3.916 -7.328 4.133 1.00 93.25 104 VAL A C 1
ATOM 759 O O . VAL A 1 104 ? 3.562 -8.434 4.547 1.00 93.25 104 VAL A O 1
ATOM 762 N N . ARG A 1 105 ? 4.905 -6.639 4.706 1.00 91.75 105 ARG A N 1
ATOM 763 C CA . ARG A 1 105 ? 5.642 -7.055 5.910 1.00 91.75 105 ARG A CA 1
ATOM 764 C C . ARG A 1 105 ? 5.052 -6.452 7.170 1.00 91.75 105 ARG A C 1
ATOM 766 O O . ARG A 1 105 ? 4.967 -7.110 8.201 1.00 91.75 105 ARG A O 1
ATOM 773 N N . SER A 1 106 ? 4.651 -5.192 7.084 1.00 90.62 106 SER A N 1
ATOM 774 C CA . SER A 1 106 ? 3.980 -4.489 8.165 1.00 90.62 106 SER A CA 1
ATOM 775 C C . SER A 1 106 ? 3.060 -3.418 7.596 1.00 90.62 106 SER A C 1
ATOM 777 O O . SER A 1 106 ? 3.284 -2.896 6.501 1.00 90.62 106 SER A O 1
ATOM 779 N N . ALA A 1 107 ? 2.007 -3.105 8.342 1.00 92.94 107 ALA A N 1
ATOM 780 C CA . ALA A 1 107 ? 1.014 -2.116 7.969 1.00 92.94 107 ALA A CA 1
ATOM 781 C C . ALA A 1 107 ? 0.678 -1.245 9.174 1.00 92.94 107 ALA A C 1
ATOM 783 O O . ALA A 1 107 ? 0.510 -1.738 10.291 1.00 92.94 107 ALA A O 1
ATOM 784 N N . ARG A 1 108 ? 0.569 0.061 8.945 1.00 93.50 108 ARG A N 1
ATOM 785 C CA . ARG A 1 108 ? 0.178 1.025 9.967 1.00 93.50 108 ARG A CA 1
ATOM 786 C C . ARG A 1 108 ? -0.727 2.086 9.368 1.00 93.50 108 ARG A C 1
ATOM 788 O O . ARG A 1 108 ? -0.359 2.716 8.381 1.00 93.50 108 ARG A O 1
ATOM 795 N N . VAL A 1 109 ? -1.860 2.330 10.012 1.00 93.38 109 VAL A N 1
ATOM 796 C CA . VAL A 1 109 ? -2.702 3.486 9.707 1.00 93.38 109 VAL A CA 1
ATOM 797 C C . VAL A 1 109 ? -2.166 4.727 10.422 1.00 93.38 109 VAL A C 1
ATOM 799 O O . VAL A 1 109 ? -1.644 4.646 11.541 1.00 93.38 109 VAL A O 1
ATOM 802 N N . ASP A 1 110 ? -2.245 5.878 9.766 1.00 89.62 110 ASP A N 1
ATOM 803 C CA . ASP A 1 110 ? -1.955 7.161 10.392 1.00 89.62 110 ASP A CA 1
ATOM 804 C C . ASP A 1 110 ? -2.981 7.499 11.489 1.00 89.62 110 ASP A C 1
ATOM 806 O O . ASP A 1 110 ? -4.066 6.925 11.576 1.00 89.62 110 ASP A O 1
ATOM 810 N N . GLY A 1 111 ? -2.641 8.452 12.361 1.00 84.50 111 GLY A N 1
ATOM 811 C CA . GLY A 1 111 ? -3.509 8.811 13.490 1.00 84.50 111 GLY A CA 1
ATOM 812 C C . GLY A 1 111 ? -4.862 9.402 13.075 1.00 84.50 111 GLY A C 1
ATOM 813 O O . GLY A 1 111 ? -5.788 9.407 13.881 1.00 84.50 111 GLY A O 1
ATOM 814 N N . ALA A 1 112 ? -4.978 9.894 11.837 1.00 86.19 112 ALA A N 1
ATOM 815 C CA . ALA A 1 112 ? -6.211 10.446 11.286 1.00 86.19 112 ALA A CA 1
ATOM 816 C C . ALA A 1 112 ? -7.073 9.407 10.543 1.00 86.19 112 ALA A C 1
ATOM 818 O O . ALA A 1 112 ? -8.208 9.725 10.186 1.00 86.19 112 ALA A O 1
ATOM 819 N N . GLY A 1 113 ? -6.571 8.190 10.304 1.00 87.06 113 GLY A N 1
ATOM 820 C CA . GLY A 1 113 ? -7.302 7.160 9.564 1.00 87.06 113 GLY A CA 1
ATOM 821 C C . GLY A 1 113 ? -7.432 7.439 8.063 1.00 87.06 113 GLY A C 1
ATOM 822 O O . GLY A 1 113 ? -8.360 6.941 7.432 1.00 87.06 113 GLY A O 1
ATOM 823 N N . LEU A 1 114 ? -6.562 8.274 7.494 1.00 90.50 114 LEU A N 1
ATOM 824 C CA . LEU A 1 114 ? -6.604 8.706 6.096 1.00 90.50 114 LEU A CA 1
ATOM 825 C C . LEU A 1 114 ? -5.626 7.929 5.213 1.00 90.50 114 LEU A C 1
ATOM 827 O O . LEU A 1 114 ? -5.887 7.742 4.022 1.00 90.50 114 LEU A O 1
ATOM 831 N N . LEU A 1 115 ? -4.510 7.477 5.783 1.00 93.19 115 LEU A N 1
ATOM 832 C CA . LEU A 1 115 ? -3.420 6.849 5.051 1.00 93.19 115 LEU A CA 1
ATOM 833 C C . LEU A 1 115 ? -2.938 5.584 5.744 1.00 93.19 115 LEU A C 1
ATOM 835 O O . LEU A 1 115 ? -2.622 5.573 6.933 1.00 93.19 115 LEU A O 1
ATOM 839 N N . TRP A 1 116 ? -2.778 4.536 4.950 1.00 95.00 116 TRP A N 1
ATOM 840 C CA . TRP A 1 116 ? -2.005 3.367 5.321 1.00 95.00 116 TRP A CA 1
ATOM 841 C C . TRP A 1 116 ? -0.568 3.540 4.855 1.00 95.00 116 TRP A C 1
ATOM 843 O O . TRP A 1 116 ? -0.311 3.852 3.697 1.00 95.00 116 TRP A O 1
ATOM 853 N N . THR A 1 117 ? 0.369 3.316 5.768 1.00 94.25 117 THR A N 1
ATOM 854 C CA . THR A 1 117 ? 1.786 3.137 5.469 1.00 94.25 117 THR A CA 1
ATOM 855 C C . THR A 1 117 ? 2.109 1.659 5.571 1.00 94.25 117 THR A C 1
ATOM 857 O O . THR A 1 117 ? 1.963 1.058 6.637 1.00 94.25 117 THR A O 1
ATOM 860 N N . LEU A 1 118 ? 2.557 1.085 4.465 1.00 94.50 118 LEU A N 1
ATOM 861 C CA . LEU A 1 118 ? 2.968 -0.303 4.367 1.00 94.50 118 LEU A CA 1
ATOM 862 C C . LEU A 1 118 ? 4.483 -0.367 4.193 1.00 94.50 118 LEU A C 1
ATOM 864 O O . LEU A 1 118 ? 5.066 0.412 3.435 1.00 94.50 118 LEU A O 1
ATOM 868 N N . GLN A 1 119 ? 5.114 -1.309 4.880 1.00 93.31 119 GLN A N 1
ATOM 869 C CA . GLN A 1 119 ? 6.434 -1.796 4.509 1.00 93.31 119 GLN A CA 1
ATOM 870 C C . GLN A 1 119 ? 6.230 -3.026 3.638 1.00 93.31 119 GLN A C 1
ATOM 872 O O . GLN A 1 119 ? 5.571 -3.980 4.061 1.00 93.31 119 GLN A O 1
ATOM 877 N N . THR A 1 120 ? 6.793 -3.003 2.440 1.00 93.25 120 THR A N 1
ATOM 878 C CA . THR A 1 120 ? 6.660 -4.089 1.477 1.00 93.25 120 THR A CA 1
ATOM 879 C C . THR A 1 120 ? 8.018 -4.571 1.013 1.00 93.25 120 THR A C 1
ATOM 881 O O . THR A 1 120 ? 8.939 -3.771 0.889 1.00 93.25 120 THR A O 1
ATOM 884 N N . ALA A 1 121 ? 8.122 -5.854 0.698 1.00 91.50 121 ALA A N 1
ATOM 885 C CA . ALA A 1 121 ? 9.267 -6.406 -0.012 1.00 91.50 121 ALA A CA 1
ATOM 886 C C . ALA A 1 121 ? 8.841 -6.757 -1.439 1.00 91.50 121 ALA A C 1
ATOM 888 O O . ALA A 1 121 ? 7.755 -7.307 -1.636 1.00 91.50 121 ALA A O 1
ATOM 889 N N . LEU A 1 122 ? 9.679 -6.445 -2.428 1.00 89.94 122 LEU A N 1
ATOM 890 C CA . LEU A 1 122 ? 9.447 -6.907 -3.792 1.00 89.94 122 LEU A CA 1
ATOM 891 C C . LEU A 1 122 ? 9.559 -8.437 -3.818 1.00 89.94 122 LEU A C 1
ATOM 893 O O . LEU A 1 122 ? 10.576 -8.997 -3.404 1.00 89.94 122 LEU A O 1
ATOM 897 N N . SER A 1 123 ? 8.518 -9.109 -4.298 1.00 83.81 123 SER A N 1
ATOM 898 C CA . SER A 1 123 ? 8.558 -10.548 -4.523 1.00 83.81 123 SER A CA 1
ATOM 899 C C . SER A 1 123 ? 9.163 -10.790 -5.899 1.00 83.81 123 SER A C 1
ATOM 901 O O . SER A 1 123 ? 8.570 -10.434 -6.915 1.00 83.81 123 SER A O 1
ATOM 903 N N . LEU A 1 124 ? 10.365 -11.364 -5.931 1.00 72.31 124 LEU A N 1
ATOM 904 C CA . LEU A 1 124 ? 10.983 -11.872 -7.164 1.00 72.31 124 LEU A CA 1
ATOM 905 C C . LEU A 1 124 ? 10.483 -13.276 -7.516 1.00 72.31 124 LEU A C 1
ATOM 907 O O . LEU A 1 124 ? 10.851 -13.821 -8.552 1.00 72.31 124 LEU A O 1
ATOM 911 N N . ASN A 1 125 ? 9.687 -13.874 -6.632 1.00 56.84 125 ASN A N 1
ATOM 912 C CA . ASN A 1 125 ? 9.130 -15.187 -6.859 1.00 56.84 125 ASN A CA 1
ATOM 913 C C . ASN A 1 125 ? 8.007 -15.041 -7.885 1.00 56.84 125 ASN A C 1
ATOM 915 O O . ASN A 1 125 ? 6.958 -14.471 -7.584 1.00 56.84 125 ASN A O 1
ATOM 919 N N . GLU A 1 126 ? 8.244 -15.553 -9.092 1.00 48.56 126 GLU A N 1
ATOM 920 C CA . GLU A 1 126 ? 7.170 -15.919 -10.007 1.00 48.56 126 GLU A CA 1
ATOM 921 C C . GLU A 1 126 ? 6.230 -16.852 -9.243 1.00 48.56 126 GLU A C 1
ATOM 923 O O . GLU A 1 126 ? 6.602 -17.957 -8.841 1.00 48.56 126 GLU A O 1
ATOM 928 N N . ASP A 1 127 ? 5.027 -16.362 -8.968 1.00 52.34 127 ASP A N 1
ATOM 929 C CA . ASP A 1 127 ? 3.931 -17.186 -8.493 1.00 52.34 127 ASP A CA 1
ATOM 930 C C . ASP A 1 127 ? 3.538 -18.089 -9.665 1.00 52.34 127 ASP A C 1
ATOM 932 O O . ASP A 1 127 ? 2.769 -17.698 -10.546 1.00 52.34 127 ASP A O 1
ATOM 936 N N . TRP A 1 128 ? 4.159 -19.268 -9.736 1.00 47.38 128 TRP A N 1
ATOM 937 C CA . TRP A 1 128 ? 3.718 -20.379 -10.573 1.00 47.38 128 TRP A CA 1
ATOM 938 C C . TRP A 1 128 ? 2.384 -20.863 -10.019 1.00 47.38 128 TRP A C 1
ATOM 940 O O . TRP A 1 128 ? 2.344 -21.900 -9.359 1.00 47.38 128 TRP A O 1
ATOM 950 N N . GLY A 1 129 ? 1.339 -20.050 -10.213 1.00 46.72 129 GLY A N 1
ATOM 951 C CA . GLY A 1 129 ? 0.013 -20.245 -9.651 1.00 46.72 129 GLY A CA 1
ATOM 952 C C . GLY A 1 129 ? -0.409 -21.709 -9.676 1.00 46.72 129 GLY A C 1
ATOM 953 O O . GLY A 1 129 ? -0.038 -22.458 -10.578 1.00 46.72 129 GLY A O 1
ATOM 954 N N . ASP A 1 130 ? -1.158 -22.081 -8.642 1.00 55.75 130 ASP A N 1
ATOM 955 C CA . ASP A 1 130 ? -1.748 -23.394 -8.395 1.00 55.75 130 ASP A CA 1
ATOM 956 C C . ASP A 1 130 ? -1.911 -24.262 -9.661 1.00 55.75 130 ASP A C 1
ATOM 958 O O . ASP A 1 130 ? -2.491 -23.831 -10.661 1.00 55.75 130 ASP A O 1
ATOM 962 N N . LEU A 1 131 ? -1.480 -25.527 -9.581 1.00 48.84 131 LEU A N 1
ATOM 963 C CA . LEU A 1 131 ? -1.679 -26.604 -10.568 1.00 48.84 131 LEU A CA 1
ATOM 964 C C . LEU A 1 131 ? -3.171 -26.932 -10.821 1.00 48.84 131 LEU A C 1
ATOM 966 O O . LEU A 1 131 ? -3.518 -28.003 -11.312 1.00 48.84 131 LEU A O 1
ATOM 970 N N . ALA A 1 132 ? -4.082 -26.016 -10.515 1.00 50.09 132 ALA A N 1
ATOM 971 C CA . ALA A 1 132 ? -5.516 -26.150 -10.654 1.00 50.09 132 ALA A CA 1
ATOM 972 C C . ALA A 1 132 ? -6.032 -25.853 -12.071 1.00 50.09 132 ALA A C 1
ATOM 974 O O . ALA A 1 132 ? -7.205 -25.546 -12.212 1.00 50.09 132 ALA A O 1
ATOM 975 N N . VAL A 1 133 ? -5.216 -25.977 -13.124 1.00 50.88 133 VAL A N 1
ATOM 976 C CA . VAL A 1 133 ? -5.689 -26.299 -14.488 1.00 50.88 133 VAL A CA 1
ATOM 977 C C . VAL A 1 133 ? -4.575 -27.031 -15.253 1.00 50.88 133 VAL A C 1
ATOM 979 O O . VAL A 1 133 ? -4.118 -26.584 -16.301 1.00 50.88 133 VAL A O 1
ATOM 982 N N . VAL A 1 134 ? -4.137 -28.196 -14.771 1.00 47.62 134 VAL A N 1
ATOM 983 C CA . VAL A 1 134 ? -3.798 -29.249 -15.739 1.00 47.62 134 VAL A CA 1
ATOM 984 C C . VAL A 1 134 ? -5.134 -29.871 -16.104 1.00 47.62 134 VAL A C 1
ATOM 986 O O . VAL A 1 134 ? -5.718 -30.650 -15.351 1.00 47.62 134 VAL A O 1
ATOM 989 N N . THR A 1 135 ? -5.690 -29.406 -17.221 1.00 48.12 135 THR A N 1
ATOM 990 C CA . THR A 1 135 ? -6.802 -30.065 -17.898 1.00 48.12 135 THR A CA 1
ATOM 991 C C . THR A 1 135 ? -6.554 -31.568 -17.888 1.00 48.12 135 THR A C 1
ATOM 993 O O . THR A 1 135 ? -5.444 -32.015 -18.166 1.00 48.12 135 THR A O 1
ATOM 996 N N . ALA A 1 136 ? -7.590 -32.335 -17.549 1.00 48.66 136 ALA A N 1
ATOM 997 C CA . ALA A 1 136 ? -7.630 -33.795 -17.562 1.00 48.66 136 ALA A CA 1
ATOM 998 C C . ALA A 1 136 ? -7.486 -34.370 -18.990 1.00 48.66 136 ALA A C 1
ATOM 1000 O O . ALA A 1 136 ? -8.365 -35.049 -19.509 1.00 48.66 136 ALA A O 1
ATOM 1001 N N . THR A 1 137 ? -6.361 -34.055 -19.614 1.00 49.09 137 THR A N 1
ATOM 1002 C CA . THR A 1 137 ? -5.815 -34.554 -20.873 1.00 49.09 137 THR A CA 1
ATOM 1003 C C . THR A 1 137 ? -4.302 -34.717 -20.707 1.00 49.09 137 THR A C 1
ATOM 1005 O O . THR A 1 137 ? -3.552 -34.571 -21.666 1.00 49.09 137 THR A O 1
ATOM 1008 N N . GLU A 1 138 ? -3.836 -35.026 -19.488 1.00 46.53 138 GLU A N 1
ATOM 1009 C CA . GLU A 1 138 ? -2.670 -35.897 -19.353 1.00 46.53 138 GLU A CA 1
ATOM 1010 C C . GLU A 1 138 ? -3.040 -37.193 -20.067 1.00 46.53 138 GLU A C 1
ATOM 1012 O O . GLU A 1 138 ? -3.778 -38.025 -19.539 1.00 46.53 138 GLU A O 1
ATOM 1017 N N . ASP A 1 139 ? -2.649 -37.220 -21.335 1.00 54.91 139 ASP A N 1
ATOM 1018 C CA . ASP A 1 139 ? -2.248 -38.341 -22.167 1.00 54.91 139 ASP A CA 1
ATOM 1019 C C . ASP A 1 139 ? -2.001 -39.623 -21.360 1.00 54.91 139 ASP A C 1
ATOM 1021 O O . ASP A 1 139 ? -0.876 -40.040 -21.094 1.00 54.91 139 ASP A O 1
ATOM 1025 N N . ARG A 1 140 ? -3.086 -40.243 -20.896 1.00 51.06 140 ARG A N 1
ATOM 1026 C CA . ARG A 1 140 ? -3.077 -41.651 -20.556 1.00 51.06 140 ARG A CA 1
ATOM 1027 C C . ARG A 1 140 ? -3.214 -42.333 -21.887 1.00 51.06 140 ARG A C 1
ATOM 1029 O O . ARG A 1 140 ? -4.341 -42.445 -22.370 1.00 51.06 140 ARG A O 1
ATOM 1036 N N . ASP A 1 141 ? -2.057 -42.696 -22.431 1.00 55.22 141 ASP A N 1
ATOM 1037 C CA . ASP A 1 141 ? -1.859 -43.703 -23.461 1.00 55.22 141 ASP A CA 1
ATOM 1038 C C . ASP A 1 141 ? -3.173 -44.399 -23.789 1.00 55.22 141 ASP A C 1
ATOM 1040 O O . ASP A 1 141 ? -3.708 -45.189 -22.998 1.00 55.22 141 ASP A O 1
ATOM 1044 N N . GLU A 1 142 ? -3.725 -44.029 -24.939 1.00 56.41 142 GLU A N 1
ATOM 1045 C CA . GLU A 1 142 ? -4.833 -44.722 -25.556 1.00 56.41 142 GLU A CA 1
ATOM 1046 C C . GLU A 1 142 ? -4.487 -46.216 -25.572 1.00 56.41 142 GLU A C 1
ATOM 1048 O O . GLU A 1 142 ? -3.675 -46.689 -26.366 1.00 56.41 142 GLU A O 1
ATOM 1053 N N . LEU A 1 143 ? -5.074 -46.969 -24.639 1.00 57.38 143 LEU A N 1
ATOM 1054 C CA . LEU A 1 143 ? -5.035 -48.424 -24.626 1.00 57.38 143 LEU A CA 1
ATOM 1055 C C . LEU A 1 143 ? -5.897 -48.905 -25.794 1.00 57.38 143 LEU A C 1
ATOM 1057 O O . LEU A 1 143 ? -6.994 -49.425 -25.601 1.00 57.38 143 LEU A O 1
ATOM 1061 N N . THR A 1 144 ? -5.408 -48.734 -27.021 1.00 54.34 144 THR A N 1
ATOM 1062 C CA . THR A 1 144 ? -5.836 -49.574 -28.131 1.00 54.34 144 THR A CA 1
ATOM 1063 C C . THR A 1 144 ? -5.480 -51.009 -27.751 1.00 54.34 144 THR A C 1
ATOM 1065 O O . THR A 1 144 ? -4.292 -51.319 -27.621 1.00 54.34 144 THR A O 1
ATOM 1068 N N . PRO A 1 145 ? -6.456 -51.909 -27.534 1.00 53.66 145 PRO A N 1
ATOM 1069 C CA . PRO A 1 145 ? -6.139 -53.317 -27.396 1.00 53.66 145 PRO A CA 1
ATOM 1070 C C . PRO A 1 145 ? -5.509 -53.761 -28.715 1.00 53.66 145 PRO A C 1
ATOM 1072 O O . PRO A 1 145 ? -6.137 -53.660 -29.769 1.00 53.66 145 PRO A O 1
ATOM 1075 N N . ALA A 1 146 ? -4.262 -54.229 -28.675 1.00 52.25 146 ALA A N 1
ATOM 1076 C CA . ALA A 1 146 ? -3.656 -54.884 -29.821 1.00 52.25 146 ALA A CA 1
ATOM 1077 C C . ALA A 1 146 ? -4.446 -56.171 -30.109 1.00 52.25 146 ALA A C 1
ATOM 1079 O O . ALA A 1 146 ? -4.228 -57.222 -29.512 1.00 52.25 146 ALA A O 1
ATOM 1080 N N . THR A 1 147 ? -5.415 -56.071 -31.014 1.00 56.06 147 THR A N 1
ATOM 1081 C CA . THR A 1 147 ? -6.072 -57.201 -31.659 1.00 56.06 147 THR A CA 1
ATOM 1082 C C . THR A 1 147 ? -5.121 -57.796 -32.684 1.00 56.06 147 THR A C 1
ATOM 1084 O O . THR A 1 147 ? -5.202 -57.424 -33.848 1.00 56.06 147 THR A O 1
ATOM 1087 N N . VAL A 1 148 ? -4.249 -58.723 -32.285 1.00 52.97 148 VAL A N 1
ATOM 1088 C CA . VAL A 1 148 ? -3.761 -59.771 -33.194 1.00 52.97 148 VAL A CA 1
ATOM 1089 C C . VAL A 1 148 ? -3.441 -61.024 -32.378 1.00 52.97 148 VAL A C 1
ATOM 1091 O O . VAL A 1 148 ? -2.545 -61.037 -31.543 1.00 52.97 148 VAL A O 1
ATOM 1094 N N . THR A 1 149 ? -4.220 -62.073 -32.622 1.00 52.72 149 THR A N 1
ATOM 1095 C CA . THR A 1 149 ? -3.938 -63.476 -32.303 1.00 52.72 149 THR A CA 1
ATOM 1096 C C . THR A 1 149 ? -2.506 -63.844 -32.687 1.00 52.72 149 THR A C 1
ATOM 1098 O O . THR A 1 149 ? -2.178 -63.831 -33.873 1.00 52.72 149 THR A O 1
ATOM 1101 N N . GLU A 1 150 ? -1.673 -64.211 -31.712 1.00 43.34 150 GLU A N 1
ATOM 1102 C CA . GLU A 1 150 ? -0.445 -64.951 -31.994 1.00 43.34 150 GLU A CA 1
ATOM 1103 C C . GLU A 1 150 ? -0.815 -66.376 -32.429 1.00 43.34 150 GLU A C 1
ATOM 1105 O O . GLU A 1 150 ? -1.555 -67.105 -31.763 1.00 43.34 150 GLU A O 1
ATOM 1110 N N . ASP A 1 151 ? -0.351 -66.692 -33.629 1.00 54.88 151 ASP A N 1
ATOM 1111 C CA . ASP A 1 151 ? -0.547 -67.905 -34.406 1.00 54.88 151 ASP A CA 1
ATOM 1112 C C . ASP A 1 151 ? 0.027 -69.136 -33.681 1.00 54.88 151 ASP A C 1
ATOM 1114 O O . ASP A 1 151 ? 1.223 -69.210 -33.385 1.00 54.88 151 ASP A O 1
ATOM 1118 N N . TRP A 1 152 ? -0.829 -70.119 -33.385 1.00 51.12 152 TRP A N 1
ATOM 1119 C CA . TRP A 1 152 ? -0.417 -71.415 -32.848 1.00 51.12 152 TRP A CA 1
ATOM 1120 C C . TRP A 1 152 ? 0.185 -72.257 -33.976 1.00 51.12 152 TRP A C 1
ATOM 1122 O O . TRP A 1 152 ? -0.496 -73.093 -34.572 1.00 51.12 152 TRP A O 1
ATOM 1132 N N . MET A 1 153 ? 1.481 -72.087 -34.246 1.00 45.81 153 MET A N 1
ATOM 1133 C CA . MET A 1 153 ? 2.226 -73.059 -35.046 1.00 45.81 153 MET A CA 1
ATOM 1134 C C . MET A 1 153 ? 2.311 -74.395 -34.294 1.00 45.81 153 MET A C 1
ATOM 1136 O O . MET A 1 153 ? 3.182 -74.617 -33.455 1.00 45.81 153 MET A O 1
ATOM 1140 N N . THR A 1 154 ? 1.413 -75.320 -34.629 1.00 53.19 154 THR A N 1
ATOM 1141 C CA . THR A 1 154 ? 1.649 -76.756 -34.470 1.00 53.19 154 THR A CA 1
ATOM 1142 C C . THR A 1 154 ? 2.726 -77.185 -35.459 1.00 53.19 154 THR A C 1
ATOM 1144 O O . THR A 1 154 ? 2.509 -77.120 -36.670 1.00 53.19 154 THR A O 1
ATOM 1147 N N . LEU A 1 155 ? 3.867 -77.649 -34.954 1.00 47.41 155 LEU A N 1
ATOM 1148 C CA . LEU A 1 155 ? 4.839 -78.405 -35.739 1.00 47.41 155 LEU A CA 1
ATOM 1149 C C . LEU A 1 155 ? 4.647 -79.899 -35.462 1.00 47.41 155 LEU A C 1
ATOM 1151 O O . LEU A 1 155 ? 4.613 -80.331 -34.311 1.00 47.41 155 LEU A O 1
ATOM 1155 N N . SER A 1 156 ? 4.448 -80.604 -36.575 1.00 56.03 156 SER A N 1
ATOM 1156 C CA . SER A 1 156 ? 4.260 -82.044 -36.787 1.00 56.03 156 SER A CA 1
ATOM 1157 C C . SER A 1 156 ? 5.254 -82.946 -36.071 1.00 56.03 156 SER A C 1
ATOM 1159 O O . SER A 1 156 ? 6.458 -82.605 -36.132 1.00 56.03 156 SER A O 1
#

Foldseek 3Di:
DDDPVLVVVLVVVVVVCVVQVVQKFWKKWKDQFDADPPVRDTPNHIDIFIWTKRKAADDPVCPPPPPDDPQKIKIKTFLVRCPPDDDAFQIWMQGPPPRWIWGFHGWDADPSSGMIITTTHTDPDDCPDDPVPPPPPPPPDPCPPPPDDDDPDDDD